Protein AF-A0A0P9KAB0-F1 (afdb_monomer_lite)

Organism: NCBI:txid46678

Sequence (75 aa):
MSRLTIDITNQQHQSLKALAALQGKSIKQYALERLFPGDADANQAWEELRTLLGARIHEGLTGNVSAKSISKILD

InterPro domains:
  IPR010985 Ribbon-helix-helix [SSF47598] (2-30)
  IPR022789 Antitoxin ParD [PF09386] (1-75)
  IPR038296 Antitoxin ParD superfamily [G3DSA:6.10.180.10] (1-75)

Foldseek 3Di:
DDDDDDDDDPVVVVVLCVVCVVVVHHSVVSVCCVVCVDCPVVVVVVVVVVVVVVVVVVCVVVPVDDPDDPVRVVD

Secondary structure (DSSP, 8-state):
---------HHHHHHHHHHHHHTT--HHHHHHHHHS--SHHHHHHHHHHHHHHHHHHHHHHTT------GGGT--

Structure (mmCIF, N/CA/C/O backbone):
data_AF-A0A0P9KAB0-F1
#
_entry.id   AF-A0A0P9KAB0-F1
#
loop_
_atom_site.group_PDB
_atom_site.id
_atom_site.type_symbol
_atom_site.label_atom_id
_atom_site.label_alt_id
_atom_site.label_comp_id
_atom_site.label_asym_id
_atom_site.label_entity_id
_atom_site.label_seq_id
_atom_site.pdbx_PDB_ins_code
_atom_site.Cartn_x
_atom_site.Cartn_y
_atom_site.Cartn_z
_atom_site.occupancy
_atom_site.B_iso_or_equiv
_atom_site.auth_seq_id
_atom_site.auth_comp_id
_atom_site.auth_asym_id
_atom_site.auth_atom_id
_atom_site.pdbx_PDB_model_num
ATOM 1 N N . MET A 1 1 ? -15.145 -3.592 -19.317 1.00 48.56 1 MET A N 1
ATOM 2 C CA . MET A 1 1 ? -13.855 -3.478 -20.034 1.00 48.56 1 MET A CA 1
ATOM 3 C C . MET A 1 1 ? -13.401 -2.026 -19.977 1.00 48.56 1 MET A C 1
ATOM 5 O O . MET A 1 1 ? -13.850 -1.231 -20.792 1.00 48.56 1 MET A O 1
ATOM 9 N N . SER A 1 2 ? -12.580 -1.658 -18.992 1.00 68.56 2 SER A N 1
ATOM 10 C CA . SER A 1 2 ? -12.130 -0.270 -18.803 1.00 68.56 2 SER A CA 1
ATOM 11 C C . SER A 1 2 ? -10.724 -0.105 -19.373 1.00 68.56 2 SER A C 1
ATOM 13 O O . SER A 1 2 ? -9.800 -0.792 -18.942 1.00 68.56 2 SER A O 1
ATOM 15 N N . ARG A 1 3 ? -10.564 0.766 -20.373 1.00 77.88 3 ARG A N 1
ATOM 16 C CA . ARG A 1 3 ? -9.273 1.075 -21.004 1.00 77.88 3 ARG A CA 1
ATOM 17 C C . ARG A 1 3 ? -8.819 2.459 -20.547 1.00 77.88 3 ARG A C 1
ATOM 19 O O . ARG A 1 3 ? -9.448 3.447 -20.905 1.00 77.88 3 ARG A O 1
ATOM 26 N N . LEU A 1 4 ? -7.731 2.518 -19.781 1.00 75.19 4 LEU A N 1
ATOM 27 C CA . LEU A 1 4 ? -7.077 3.764 -19.378 1.00 75.19 4 LEU A CA 1
ATOM 28 C C . LEU A 1 4 ? -5.965 4.091 -20.384 1.00 75.19 4 LEU A C 1
ATOM 30 O O . LEU A 1 4 ? -5.119 3.241 -20.658 1.00 75.19 4 LEU A O 1
ATOM 34 N N . THR A 1 5 ? -5.982 5.300 -20.944 1.00 82.12 5 THR A N 1
ATOM 35 C CA . THR A 1 5 ? -4.910 5.813 -21.815 1.00 82.12 5 THR A CA 1
ATOM 36 C C . THR A 1 5 ? -4.193 6.921 -21.058 1.00 82.12 5 THR A C 1
ATOM 38 O O . THR A 1 5 ? -4.856 7.772 -20.472 1.00 82.12 5 THR A O 1
ATOM 41 N N . ILE A 1 6 ? -2.863 6.875 -21.021 1.00 81.19 6 ILE A N 1
ATOM 42 C CA . ILE A 1 6 ? -2.033 7.819 -20.270 1.00 81.19 6 ILE A CA 1
ATOM 43 C C . ILE A 1 6 ? -1.017 8.391 -21.251 1.00 81.19 6 ILE A C 1
ATOM 45 O O . ILE A 1 6 ? -0.213 7.637 -21.801 1.00 81.19 6 ILE A O 1
ATOM 49 N N . ASP A 1 7 ? -1.054 9.701 -21.460 1.00 86.50 7 ASP A N 1
ATOM 50 C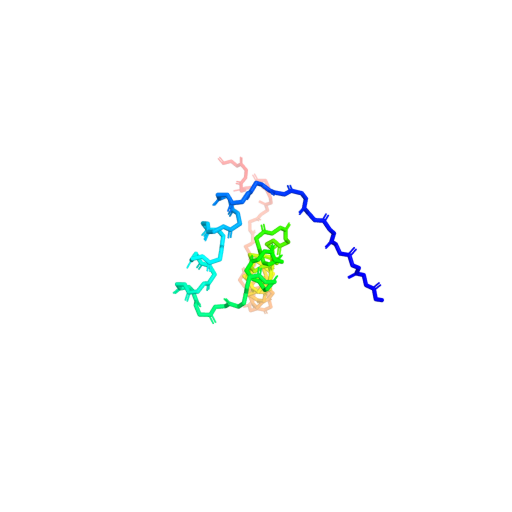 CA . AS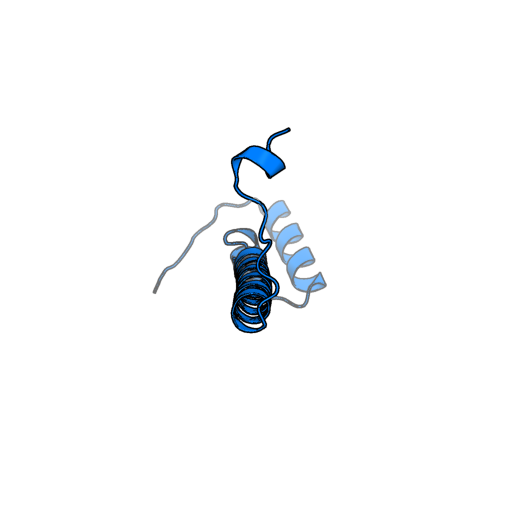P A 1 7 ? -0.044 10.391 -22.252 1.00 86.50 7 ASP A CA 1
ATOM 51 C C . ASP A 1 7 ? 1.222 10.584 -21.418 1.00 86.50 7 ASP A C 1
ATOM 53 O O . ASP A 1 7 ? 1.213 11.231 -20.369 1.00 86.50 7 ASP A O 1
ATOM 57 N N . ILE A 1 8 ? 2.320 9.994 -21.883 1.00 86.00 8 ILE A N 1
ATOM 58 C CA . ILE A 1 8 ? 3.643 10.106 -21.270 1.00 86.00 8 ILE A CA 1
ATOM 59 C C . ILE A 1 8 ? 4.696 10.305 -22.350 1.00 86.00 8 ILE A C 1
ATOM 61 O O . ILE A 1 8 ? 4.570 9.823 -23.476 1.00 86.00 8 ILE A O 1
ATOM 65 N N . THR A 1 9 ? 5.777 10.990 -21.996 1.00 91.00 9 THR A N 1
ATOM 66 C CA . THR A 1 9 ? 6.928 11.127 -22.892 1.00 91.00 9 THR A CA 1
ATOM 67 C C . THR A 1 9 ? 7.654 9.788 -23.065 1.00 91.00 9 THR A C 1
ATOM 69 O O . THR A 1 9 ? 7.627 8.922 -22.185 1.00 91.00 9 THR A O 1
ATOM 72 N N . ASN A 1 10 ? 8.375 9.621 -24.179 1.00 87.25 10 ASN A N 1
ATOM 73 C CA . ASN A 1 10 ? 9.151 8.402 -24.442 1.00 87.25 10 ASN A CA 1
ATOM 74 C C . ASN A 1 10 ? 10.176 8.095 -23.336 1.00 87.25 10 ASN A C 1
ATOM 76 O O . ASN A 1 10 ? 10.361 6.934 -22.972 1.00 87.25 10 ASN A O 1
ATOM 80 N N . GLN A 1 11 ? 10.805 9.129 -22.766 1.00 88.50 11 GLN A N 1
ATOM 81 C CA . GLN A 1 11 ? 11.756 8.974 -21.666 1.00 88.50 11 GLN A CA 1
ATOM 82 C C . GLN A 1 11 ? 11.063 8.484 -20.387 1.00 88.50 11 GLN A C 1
ATOM 84 O O . GLN A 1 11 ? 11.548 7.558 -19.740 1.00 88.50 11 GLN A O 1
ATOM 89 N N . GLN A 1 12 ? 9.893 9.038 -20.054 1.00 84.75 12 GLN A N 1
ATOM 90 C CA . GLN A 1 12 ? 9.098 8.579 -18.911 1.00 84.75 12 GLN A CA 1
ATOM 91 C C . GLN A 1 12 ? 8.624 7.135 -19.098 1.00 84.75 12 GLN A C 1
ATOM 93 O O . GLN A 1 12 ? 8.687 6.356 -18.149 1.00 84.75 12 GLN A O 1
ATOM 98 N N . HIS A 1 13 ? 8.215 6.751 -20.313 1.00 87.00 13 HIS A N 1
ATOM 99 C CA . HIS A 1 13 ? 7.853 5.368 -20.624 1.00 87.00 13 HIS A CA 1
ATOM 100 C C . HIS A 1 13 ? 9.036 4.408 -20.429 1.00 87.00 13 HIS A C 1
ATOM 102 O O . HIS A 1 13 ? 8.864 3.347 -19.829 1.00 87.00 13 HIS A O 1
ATOM 108 N N . GLN A 1 14 ? 10.241 4.775 -20.884 1.00 87.62 14 GLN A N 1
ATOM 109 C CA . GLN A 1 14 ? 11.445 3.961 -20.673 1.00 87.62 14 GLN A CA 1
ATOM 110 C C . GLN A 1 14 ? 11.774 3.796 -19.187 1.00 87.62 14 GLN A C 1
ATOM 112 O O . GLN A 1 14 ? 11.993 2.668 -18.741 1.00 87.62 14 GLN A O 1
ATOM 117 N N . SER A 1 15 ? 11.733 4.881 -18.410 1.00 85.81 15 SER A N 1
ATOM 118 C CA . SER A 1 15 ? 11.960 4.829 -16.962 1.00 85.81 15 SER A CA 1
ATOM 119 C C . SER A 1 15 ? 10.910 3.972 -16.247 1.00 85.81 15 SER A C 1
ATOM 121 O O . SER A 1 15 ? 11.263 3.111 -15.445 1.00 85.81 15 SER A O 1
ATOM 123 N N . LEU A 1 16 ? 9.623 4.135 -16.577 1.00 86.00 16 LEU A N 1
ATOM 124 C CA . LEU A 1 16 ? 8.530 3.318 -16.030 1.00 86.00 16 LEU A CA 1
ATOM 125 C C . LEU A 1 16 ? 8.695 1.836 -16.371 1.00 86.00 16 LEU A C 1
ATOM 127 O O . LEU A 1 16 ? 8.486 0.978 -15.515 1.00 86.00 16 LEU A O 1
ATOM 131 N N . LYS A 1 17 ? 9.097 1.526 -17.606 1.00 88.94 17 LYS A N 1
ATOM 132 C CA . LYS A 1 17 ? 9.339 0.152 -18.050 1.00 88.94 17 LYS A CA 1
ATOM 133 C C . LYS A 1 17 ? 10.518 -0.483 -17.313 1.00 88.94 17 LYS A C 1
ATOM 135 O O . LYS A 1 17 ? 10.421 -1.646 -16.931 1.00 88.94 17 LYS A O 1
ATOM 140 N N . ALA A 1 18 ? 11.598 0.267 -17.100 1.00 88.50 18 ALA A N 1
ATOM 141 C CA . ALA A 1 18 ? 12.762 -0.206 -16.357 1.00 88.50 18 ALA A CA 1
ATOM 142 C C . ALA A 1 18 ? 12.410 -0.486 -14.889 1.00 88.50 18 ALA A C 1
ATOM 144 O O . ALA A 1 18 ? 12.739 -1.552 -14.377 1.00 88.50 18 ALA A O 1
ATOM 145 N N . LEU A 1 19 ? 11.671 0.421 -14.241 1.00 85.50 19 LEU A N 1
ATOM 146 C CA . LEU A 1 19 ? 11.200 0.250 -12.861 1.00 85.50 19 LEU A CA 1
ATOM 147 C C . LEU A 1 19 ? 10.248 -0.943 -12.711 1.00 85.50 19 LEU A C 1
ATOM 149 O O . LEU A 1 19 ? 10.390 -1.727 -11.776 1.00 85.50 19 LEU A O 1
ATOM 153 N N . ALA A 1 20 ? 9.326 -1.125 -13.658 1.00 86.69 20 ALA A N 1
ATOM 154 C CA . ALA A 1 20 ? 8.437 -2.282 -13.671 1.00 86.69 20 ALA A CA 1
ATOM 155 C C . ALA A 1 20 ? 9.226 -3.597 -13.813 1.00 86.69 20 ALA A C 1
ATOM 157 O O . ALA A 1 20 ? 8.994 -4.541 -13.059 1.00 86.69 20 ALA A O 1
ATOM 158 N N . ALA A 1 21 ? 10.209 -3.634 -14.721 1.00 89.56 21 ALA A N 1
ATOM 159 C CA . ALA A 1 21 ? 11.066 -4.799 -14.930 1.00 89.56 21 ALA A CA 1
ATOM 160 C C . ALA A 1 21 ? 11.945 -5.117 -13.707 1.00 89.56 21 ALA A C 1
ATOM 162 O O . ALA A 1 21 ? 12.091 -6.286 -13.361 1.00 89.56 21 ALA A O 1
ATOM 163 N N . LEU A 1 22 ? 12.471 -4.095 -13.022 1.00 87.81 22 LEU A N 1
ATOM 164 C CA . LEU A 1 22 ? 13.221 -4.242 -11.767 1.00 87.81 22 LEU A CA 1
ATOM 165 C C . LEU A 1 22 ? 12.378 -4.882 -10.656 1.00 87.81 22 LEU A C 1
ATOM 167 O O . LEU A 1 22 ? 12.897 -5.669 -9.871 1.00 87.81 22 LEU A O 1
ATOM 171 N N . GLN A 1 23 ? 11.077 -4.588 -10.607 1.00 81.56 23 GLN A N 1
ATOM 172 C CA . GLN A 1 23 ? 10.140 -5.227 -9.678 1.00 81.56 23 GLN A CA 1
ATOM 173 C C . GLN A 1 23 ? 9.591 -6.575 -10.181 1.00 81.56 23 GLN A C 1
ATOM 175 O O . GLN A 1 23 ? 8.756 -7.181 -9.513 1.00 81.56 23 GLN A O 1
ATOM 180 N N . GLY A 1 24 ? 10.016 -7.041 -11.362 1.00 86.62 24 GLY A N 1
ATOM 181 C CA . GLY A 1 24 ? 9.505 -8.265 -11.986 1.00 86.62 24 GLY A CA 1
ATOM 182 C C . GLY A 1 24 ? 8.044 -8.174 -12.443 1.00 86.62 24 GLY A C 1
ATOM 183 O O . GLY A 1 24 ? 7.419 -9.200 -12.708 1.00 86.62 24 GLY A O 1
ATOM 184 N N . LYS A 1 25 ? 7.478 -6.963 -12.535 1.00 85.81 25 LYS A N 1
ATOM 185 C CA . LYS A 1 25 ? 6.077 -6.719 -12.905 1.00 85.81 25 LYS A CA 1
ATOM 186 C C . LYS A 1 25 ? 5.972 -6.208 -14.338 1.00 85.81 25 LYS A C 1
ATOM 188 O O . LYS A 1 25 ? 6.867 -5.553 -14.873 1.00 85.81 25 LYS A O 1
ATOM 193 N N . SER A 1 26 ? 4.836 -6.464 -14.981 1.00 84.94 26 SER A N 1
ATOM 194 C CA . SER A 1 26 ? 4.545 -5.810 -16.260 1.00 84.94 26 SER A CA 1
ATOM 195 C C . SER A 1 26 ? 4.301 -4.311 -16.050 1.00 84.94 26 SER A C 1
ATOM 197 O O . SER A 1 26 ? 3.763 -3.902 -15.022 1.00 84.94 26 SER A O 1
ATOM 199 N N . ILE A 1 27 ? 4.616 -3.481 -17.053 1.00 83.56 27 ILE A N 1
ATOM 200 C CA . ILE A 1 27 ? 4.360 -2.028 -16.991 1.00 83.56 27 ILE A CA 1
ATOM 201 C C . ILE A 1 27 ? 2.891 -1.705 -16.678 1.00 83.56 27 ILE A C 1
ATOM 203 O O . ILE A 1 27 ? 2.606 -0.725 -16.001 1.00 83.56 27 ILE A O 1
ATOM 207 N N . LYS A 1 28 ? 1.960 -2.562 -17.121 1.00 81.62 28 LYS A N 1
ATOM 208 C CA . LYS A 1 28 ? 0.524 -2.429 -16.850 1.00 81.62 28 LYS A CA 1
ATOM 209 C C . LYS A 1 28 ? 0.215 -2.607 -15.366 1.00 81.62 28 LYS A C 1
ATOM 211 O O . LYS A 1 28 ? -0.487 -1.780 -14.802 1.00 81.62 28 LYS A O 1
ATOM 216 N N . GLN A 1 29 ? 0.745 -3.663 -14.747 1.00 77.94 29 GLN A N 1
ATOM 217 C CA . GLN A 1 29 ? 0.551 -3.934 -13.320 1.00 77.94 29 GLN A CA 1
ATOM 218 C C . GLN A 1 29 ? 1.226 -2.863 -12.467 1.00 77.94 29 GLN A C 1
ATOM 220 O O . GLN A 1 29 ? 0.596 -2.326 -11.567 1.00 77.94 29 GLN A O 1
ATOM 225 N N . TYR A 1 30 ? 2.460 -2.491 -12.810 1.00 82.88 30 TYR A N 1
ATOM 226 C CA . TYR A 1 30 ? 3.203 -1.461 -12.089 1.00 82.88 30 TYR A CA 1
ATOM 227 C C . TYR A 1 30 ? 2.514 -0.090 -12.150 1.00 82.88 30 TYR A C 1
ATOM 229 O O . TYR A 1 30 ? 2.374 0.583 -11.134 1.00 82.88 30 TYR A O 1
ATOM 237 N N . ALA A 1 31 ? 2.030 0.321 -13.327 1.00 80.44 31 ALA A N 1
ATOM 238 C CA . ALA A 1 31 ? 1.292 1.574 -13.467 1.00 80.44 31 ALA A CA 1
ATOM 239 C C . ALA A 1 31 ? -0.054 1.534 -12.728 1.00 80.44 31 ALA A C 1
ATOM 241 O O . ALA A 1 31 ? -0.438 2.528 -12.120 1.00 80.44 31 ALA A O 1
ATOM 242 N N . LEU A 1 32 ? -0.755 0.397 -12.751 1.00 78.00 32 LEU A N 1
ATOM 243 C CA . LEU A 1 32 ? -2.046 0.252 -12.082 1.00 78.00 32 LEU A CA 1
ATOM 244 C C . LEU A 1 32 ? -1.903 0.295 -10.557 1.00 78.00 32 LEU A C 1
ATOM 246 O O . LEU A 1 32 ? -2.632 1.044 -9.926 1.00 78.00 32 LEU A O 1
ATOM 250 N N . GLU A 1 33 ? -0.920 -0.405 -9.988 1.00 75.00 33 GLU A N 1
ATOM 251 C CA . GLU A 1 33 ? -0.596 -0.337 -8.554 1.00 75.00 33 GLU A CA 1
ATOM 252 C C . GLU A 1 33 ? -0.066 1.037 -8.123 1.00 75.00 33 GLU A C 1
ATOM 254 O O . GLU A 1 33 ? -0.180 1.406 -6.961 1.00 75.00 33 GLU A O 1
ATOM 259 N N . ARG A 1 34 ? 0.546 1.807 -9.030 1.00 73.81 34 ARG A N 1
ATOM 260 C CA . ARG A 1 34 ? 1.052 3.150 -8.714 1.00 73.81 34 ARG A CA 1
ATOM 261 C C . ARG A 1 34 ? -0.036 4.223 -8.780 1.00 73.81 34 ARG A C 1
ATOM 263 O O . ARG A 1 34 ? 0.017 5.170 -8.002 1.00 73.81 34 ARG A O 1
ATOM 270 N N . LEU A 1 35 ? -0.963 4.114 -9.733 1.00 73.50 35 LEU A N 1
ATOM 271 C CA . LEU A 1 35 ? -2.067 5.066 -9.946 1.00 73.50 35 LEU A CA 1
ATOM 272 C C . LEU A 1 35 ? -3.256 4.783 -9.036 1.00 73.50 35 LEU A C 1
ATOM 274 O O . LEU A 1 35 ? -3.926 5.703 -8.580 1.00 73.50 35 LEU A O 1
ATOM 278 N N . PHE A 1 36 ? -3.484 3.506 -8.772 1.00 67.12 36 PHE A N 1
ATOM 279 C CA . PHE A 1 36 ? -4.367 3.019 -7.738 1.00 67.12 36 PHE A CA 1
ATOM 280 C C . PHE A 1 36 ? -3.461 2.264 -6.777 1.00 67.12 36 PHE A C 1
ATOM 282 O O . PHE A 1 36 ? -3.383 1.037 -6.893 1.00 67.12 36 PHE A O 1
ATOM 289 N N . PRO A 1 37 ? -2.714 2.966 -5.894 1.00 62.81 37 PRO A N 1
ATOM 290 C CA . PRO A 1 37 ? -2.143 2.301 -4.738 1.00 62.81 37 PRO A CA 1
ATOM 291 C C . PRO A 1 37 ? -3.335 1.639 -4.0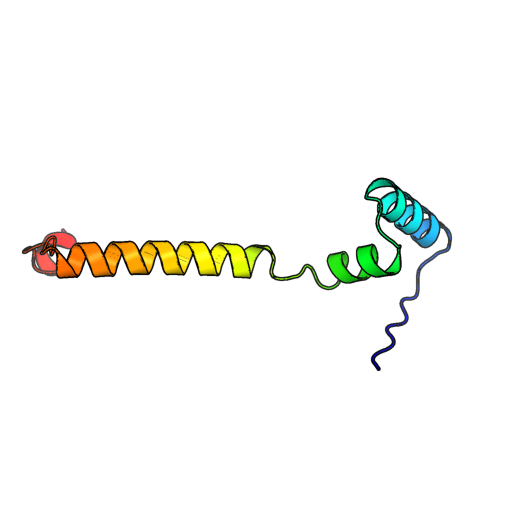86 1.00 62.81 37 PRO A C 1
ATOM 293 O O . PRO A 1 37 ? -4.218 2.310 -3.555 1.00 62.81 37 PRO A O 1
ATOM 296 N N . GLY A 1 38 ? -3.438 0.325 -4.290 1.00 55.84 38 GLY A N 1
ATOM 297 C CA . GLY A 1 38 ? -4.452 -0.455 -3.629 1.00 55.84 38 GLY A CA 1
ATOM 298 C C . GLY A 1 38 ? -4.339 -0.088 -2.167 1.00 55.84 38 GLY A C 1
ATOM 299 O O . GLY A 1 38 ? -3.238 0.187 -1.688 1.00 55.84 38 GLY A O 1
ATOM 300 N N . ASP A 1 39 ? -5.480 -0.056 -1.509 1.00 53.97 39 ASP A N 1
ATOM 301 C CA . ASP A 1 39 ? -5.683 -0.029 -0.069 1.00 53.97 39 ASP A CA 1
ATOM 302 C C . ASP A 1 39 ? -4.919 -1.171 0.655 1.00 53.97 39 ASP A C 1
ATOM 304 O O . ASP A 1 39 ? -5.458 -1.897 1.481 1.00 53.97 39 ASP A O 1
ATOM 308 N N . ALA A 1 40 ? -3.645 -1.384 0.328 1.00 56.44 40 ALA A N 1
ATOM 309 C CA . ALA A 1 40 ? -2.709 -2.266 0.986 1.00 56.44 40 ALA A CA 1
ATOM 310 C C . ALA A 1 40 ? -2.582 -1.825 2.442 1.00 56.44 40 ALA A C 1
ATOM 312 O O . ALA A 1 40 ? -2.593 -2.668 3.333 1.00 56.44 40 ALA A O 1
ATOM 313 N N . ASP A 1 41 ? -2.602 -0.509 2.671 1.00 58.06 41 ASP A N 1
ATOM 314 C CA . ASP A 1 41 ? -2.696 0.065 4.003 1.00 58.06 41 ASP A CA 1
ATOM 315 C C . ASP A 1 41 ? -4.101 -0.042 4.599 1.00 58.06 41 ASP A C 1
ATOM 317 O O . ASP A 1 41 ? -4.194 -0.260 5.797 1.00 58.06 41 ASP A O 1
ATOM 321 N N . ALA A 1 42 ? -5.205 0.054 3.842 1.00 61.59 42 ALA A N 1
ATOM 322 C CA . ALA A 1 42 ? -6.526 -0.039 4.474 1.00 61.59 42 ALA A CA 1
ATOM 323 C C . ALA A 1 42 ? -6.925 -1.465 4.844 1.00 61.59 42 ALA A C 1
ATOM 325 O O . ALA A 1 42 ? -7.563 -1.639 5.875 1.00 61.59 42 ALA A O 1
ATOM 326 N N . ASN A 1 43 ? -6.518 -2.491 4.092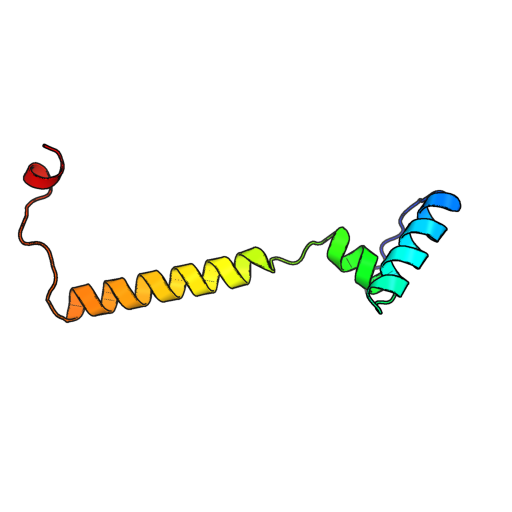 1.00 63.31 43 ASN A N 1
ATOM 327 C CA . ASN A 1 43 ? -6.695 -3.872 4.548 1.00 63.31 43 ASN A CA 1
ATOM 328 C C . ASN A 1 43 ? -5.859 -4.145 5.805 1.00 63.31 43 ASN A C 1
ATOM 330 O O . ASN A 1 43 ? -6.356 -4.764 6.743 1.00 63.31 43 ASN A O 1
ATOM 334 N N . GLN A 1 44 ? -4.619 -3.647 5.848 1.00 67.56 44 GLN A N 1
ATOM 335 C CA . GLN A 1 44 ? -3.761 -3.762 7.026 1.00 67.56 44 GLN A CA 1
ATOM 336 C C . GLN A 1 44 ? -4.346 -2.995 8.224 1.00 67.56 44 GLN A C 1
ATOM 338 O O . GLN A 1 44 ? -4.491 -3.559 9.305 1.00 67.56 44 GLN A O 1
ATOM 343 N N . ALA A 1 45 ? -4.771 -1.747 8.022 1.00 70.25 45 ALA A N 1
ATOM 344 C CA . ALA A 1 45 ? -5.413 -0.918 9.038 1.00 70.25 45 ALA A CA 1
ATOM 345 C C . ALA A 1 45 ? -6.749 -1.514 9.507 1.00 70.25 45 ALA A C 1
ATOM 347 O O . ALA A 1 45 ? -7.111 -1.390 10.676 1.00 70.25 45 ALA A O 1
ATOM 348 N N . TRP A 1 46 ? -7.483 -2.190 8.621 1.00 69.94 46 TRP A N 1
ATOM 349 C CA . TRP A 1 46 ? -8.727 -2.878 8.954 1.00 69.94 46 TRP A CA 1
ATOM 350 C C . TRP A 1 46 ? -8.488 -4.123 9.812 1.00 69.94 46 TRP A C 1
ATOM 352 O O . TRP A 1 46 ? -9.205 -4.334 10.792 1.00 69.94 46 TRP A O 1
ATOM 362 N N . GLU A 1 47 ? -7.466 -4.921 9.499 1.00 77.00 47 GLU A N 1
ATOM 363 C CA . GLU A 1 47 ? -7.060 -6.066 10.325 1.00 77.00 47 GLU A CA 1
ATOM 364 C C . GLU A 1 47 ? -6.519 -5.620 11.695 1.00 77.00 47 GLU A C 1
ATOM 366 O O . GLU A 1 47 ? -6.872 -6.208 12.724 1.00 77.00 47 GLU A O 1
ATOM 371 N N . GLU A 1 48 ? -5.749 -4.529 11.753 1.00 78.69 48 GLU A N 1
ATOM 372 C CA . GLU A 1 48 ? -5.303 -3.924 13.016 1.00 78.69 48 GLU A CA 1
ATOM 373 C C . GLU A 1 48 ? -6.487 -3.426 13.858 1.00 78.69 48 GLU A C 1
ATOM 375 O O . GLU A 1 48 ? -6.582 -3.743 15.048 1.00 78.69 48 GLU A O 1
ATOM 380 N N . LEU A 1 49 ? -7.445 -2.726 13.243 1.00 77.94 49 LEU A N 1
ATOM 381 C CA . LEU A 1 49 ? -8.665 -2.267 13.912 1.00 77.94 49 LEU A CA 1
ATOM 382 C C . LEU A 1 49 ? -9.492 -3.445 14.444 1.00 77.94 49 LEU A C 1
ATOM 384 O O . LEU A 1 49 ? -9.958 -3.423 15.586 1.00 77.94 49 LEU A O 1
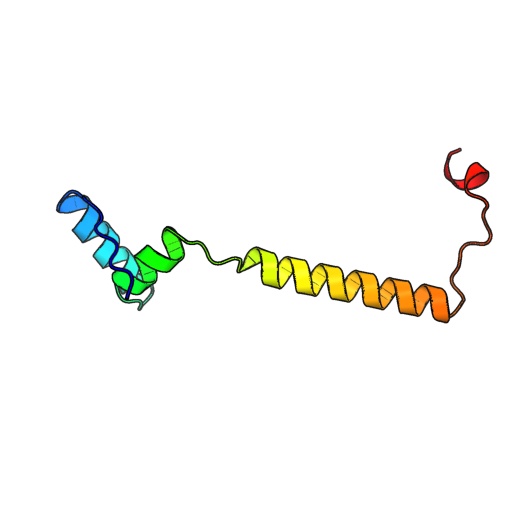ATOM 388 N N . ARG A 1 50 ? -9.656 -4.498 13.639 1.00 81.31 50 ARG A N 1
ATOM 389 C CA . ARG A 1 50 ? -10.392 -5.705 14.027 1.00 81.31 50 ARG A CA 1
ATOM 390 C C . ARG A 1 50 ? -9.720 -6.423 15.195 1.00 81.31 50 ARG A C 1
ATOM 392 O O . ARG A 1 50 ? -10.413 -6.880 16.105 1.00 81.31 50 ARG A O 1
ATOM 399 N N . THR A 1 51 ? -8.391 -6.472 15.199 1.00 85.75 51 THR A N 1
ATOM 400 C CA . THR A 1 51 ? -7.597 -7.05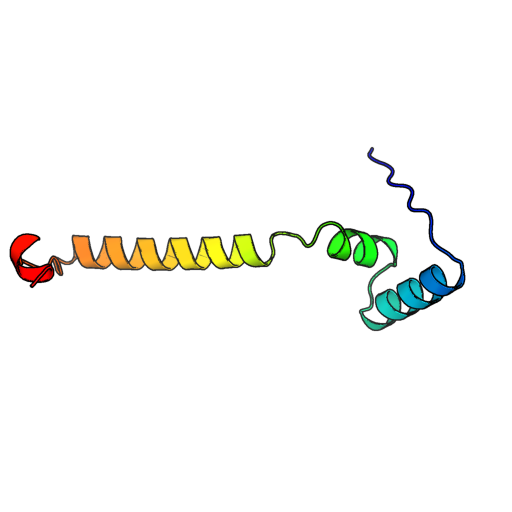4 16.288 1.00 85.75 51 THR A CA 1
ATOM 401 C C . THR A 1 51 ? -7.769 -6.257 17.582 1.00 85.75 51 THR A C 1
ATOM 403 O O . THR A 1 51 ? -8.046 -6.842 18.632 1.00 85.75 51 THR A O 1
ATOM 406 N N . LEU A 1 52 ? -7.697 -4.923 17.513 1.00 82.81 52 LEU A N 1
ATOM 407 C CA . LEU A 1 52 ? -7.916 -4.044 18.668 1.00 82.81 52 LEU A CA 1
ATOM 408 C C . LEU A 1 52 ? -9.336 -4.166 19.234 1.00 82.81 52 LEU A C 1
ATOM 410 O O . LEU A 1 52 ? -9.515 -4.243 20.451 1.00 82.81 52 LEU A O 1
ATOM 414 N N . LEU A 1 53 ? -10.350 -4.217 18.368 1.00 81.75 53 LEU A N 1
ATOM 415 C CA . LEU A 1 53 ? -11.743 -4.394 18.784 1.00 81.75 53 LEU A CA 1
ATOM 416 C C . LEU A 1 53 ? -11.976 -5.772 19.412 1.00 81.75 53 LEU A C 1
ATOM 418 O O . LEU A 1 53 ? -12.633 -5.862 20.447 1.00 81.75 53 LEU A O 1
ATOM 422 N N . GLY A 1 54 ? -11.404 -6.834 18.838 1.00 82.44 54 GLY A N 1
ATOM 423 C CA . GLY A 1 54 ? -11.465 -8.181 19.405 1.00 82.44 54 GLY A CA 1
ATOM 424 C C . GLY A 1 54 ? -10.847 -8.251 20.803 1.00 82.44 54 GLY A C 1
ATOM 425 O O . GLY A 1 54 ? -11.470 -8.786 21.721 1.00 82.44 54 GLY A O 1
ATOM 426 N N . ALA A 1 55 ? -9.673 -7.639 20.987 1.00 81.31 55 ALA A N 1
ATOM 427 C CA . ALA A 1 55 ? -9.023 -7.534 22.291 1.00 81.31 55 ALA A CA 1
ATOM 428 C C . ALA A 1 55 ? -9.901 -6.779 23.303 1.00 81.31 55 ALA A C 1
ATOM 430 O O . ALA A 1 55 ? -10.150 -7.292 24.390 1.00 81.31 55 ALA A O 1
ATOM 431 N N . ARG A 1 56 ? -10.470 -5.626 22.923 1.00 75.62 56 ARG A N 1
ATOM 432 C CA . ARG A 1 56 ? -11.352 -4.833 23.799 1.00 75.62 56 ARG A CA 1
ATOM 433 C C . ARG A 1 56 ? -12.637 -5.554 24.186 1.00 75.62 56 ARG A C 1
ATOM 435 O O . ARG A 1 56 ? -13.063 -5.462 25.335 1.00 75.62 56 ARG A O 1
ATOM 442 N N . ILE A 1 57 ? -13.257 -6.268 23.249 1.00 78.00 57 ILE A N 1
ATOM 443 C CA . ILE A 1 57 ? -14.455 -7.071 23.522 1.00 78.00 57 ILE A CA 1
ATOM 444 C C . ILE A 1 57 ? -14.109 -8.203 24.491 1.00 78.00 57 ILE A C 1
ATOM 446 O O . ILE A 1 57 ? -14.851 -8.440 25.441 1.00 78.00 57 ILE A O 1
ATOM 450 N N . HIS A 1 58 ? -12.966 -8.863 24.297 1.00 77.06 58 HIS A N 1
ATOM 451 C CA . HIS A 1 58 ? -12.502 -9.911 25.199 1.00 77.06 58 HIS A CA 1
ATOM 452 C C . HIS A 1 58 ? -12.167 -9.365 26.597 1.00 77.06 58 HIS A C 1
ATOM 454 O O . HIS A 1 58 ? -12.575 -9.960 27.591 1.00 77.06 58 HIS A O 1
ATOM 460 N N . GLU A 1 59 ? -11.513 -8.205 26.704 1.00 73.31 59 GLU A N 1
ATOM 461 C CA . GLU A 1 59 ? -11.249 -7.518 27.980 1.00 73.31 59 GLU A CA 1
ATOM 462 C C . GLU A 1 59 ? -12.544 -7.096 28.695 1.00 73.31 59 GLU A C 1
ATOM 464 O O . GLU A 1 59 ? -12.669 -7.248 29.910 1.00 73.31 59 GLU A O 1
ATOM 469 N N . GLY A 1 60 ? -13.541 -6.622 27.941 1.00 67.50 60 GLY A N 1
ATOM 470 C CA . GLY A 1 60 ? -14.861 -6.283 28.473 1.00 67.50 60 GLY A CA 1
ATOM 471 C C . GLY A 1 60 ? -15.641 -7.508 28.961 1.00 67.50 60 GLY A C 1
ATOM 472 O O . GLY A 1 60 ? -16.230 -7.467 30.040 1.00 67.50 60 GLY A O 1
ATOM 473 N N . LEU A 1 61 ? -15.606 -8.615 28.210 1.00 71.44 61 LEU A N 1
ATOM 474 C CA . LEU A 1 61 ? -16.248 -9.886 28.578 1.00 71.44 61 LEU A CA 1
ATOM 475 C C . LEU A 1 61 ? -15.550 -10.594 29.748 1.00 71.44 61 LEU A C 1
ATOM 477 O O . LEU A 1 61 ? -16.215 -11.237 30.553 1.00 71.44 61 LEU A O 1
ATOM 481 N N . THR A 1 62 ? -14.226 -10.464 29.863 1.00 69.62 62 THR A N 1
ATOM 482 C CA . THR A 1 62 ? -13.433 -11.019 30.979 1.00 69.62 62 THR A CA 1
ATOM 483 C C . THR A 1 62 ? -13.515 -10.177 32.254 1.00 69.62 62 THR A C 1
ATOM 485 O O . THR A 1 62 ? -12.924 -10.538 33.269 1.00 69.62 62 THR A O 1
ATOM 488 N N . GLY A 1 63 ? -14.289 -9.087 32.241 1.00 64.06 63 GLY A N 1
ATOM 489 C CA . GLY A 1 63 ? -14.567 -8.286 33.430 1.00 64.06 63 GLY A CA 1
ATOM 490 C C . GLY A 1 63 ? -13.472 -7.281 33.789 1.00 64.06 63 GLY A C 1
ATOM 491 O O . GLY A 1 63 ? -13.542 -6.684 34.861 1.00 64.06 63 GLY A O 1
ATOM 492 N N . ASN A 1 64 ? -12.514 -7.016 32.892 1.00 59.19 64 ASN A N 1
ATOM 493 C CA . ASN A 1 64 ? -11.524 -5.937 33.026 1.00 59.19 64 ASN A CA 1
ATOM 494 C C . ASN A 1 64 ? -12.134 -4.566 32.676 1.00 59.19 64 ASN A C 1
ATOM 496 O O . ASN A 1 64 ? -11.558 -3.743 31.961 1.00 59.19 64 ASN A O 1
ATOM 500 N N . VAL A 1 65 ? -13.338 -4.306 33.181 1.00 62.72 65 VAL A N 1
ATOM 501 C CA . VAL A 1 65 ? -14.015 -3.021 33.028 1.00 62.72 65 VAL A CA 1
ATOM 502 C C . VAL A 1 65 ? -13.595 -2.141 34.197 1.00 62.72 65 VAL A C 1
ATOM 504 O O . VAL A 1 65 ? -13.752 -2.510 35.361 1.00 62.72 65 VAL A O 1
ATOM 507 N N . SER A 1 66 ? -13.024 -0.973 33.905 1.00 59.53 66 SER A N 1
ATOM 508 C CA . SER A 1 66 ? -12.625 -0.045 34.960 1.00 59.53 66 SER A CA 1
ATOM 509 C C . SER A 1 66 ? -13.862 0.409 35.737 1.00 59.53 66 SER A C 1
ATOM 511 O O . SER A 1 66 ? -14.749 1.042 35.176 1.00 59.53 66 SER A O 1
ATOM 513 N N . ALA A 1 67 ? -13.903 0.145 37.045 1.00 61.53 67 ALA A N 1
ATOM 514 C CA . ALA A 1 67 ? -14.954 0.634 37.945 1.00 61.53 67 ALA A CA 1
ATOM 515 C C . ALA A 1 67 ? -14.869 2.156 38.213 1.00 61.53 67 ALA A C 1
ATOM 517 O O . ALA A 1 67 ? -15.548 2.683 39.095 1.00 61.53 67 ALA A O 1
ATOM 518 N N . LYS A 1 68 ? -13.996 2.877 37.497 1.00 61.34 68 LYS A N 1
ATOM 519 C CA . LYS A 1 68 ? -13.853 4.328 37.605 1.00 61.34 68 LYS A CA 1
ATOM 520 C C . LYS A 1 68 ? -14.922 5.005 36.751 1.00 61.34 68 LYS A C 1
ATOM 522 O O . LYS A 1 68 ? -14.958 4.834 35.537 1.00 61.34 68 LYS A O 1
ATOM 527 N N . SER A 1 69 ? -15.760 5.818 37.385 1.00 58.12 69 SER A N 1
ATOM 528 C CA . SER A 1 69 ? -16.673 6.722 36.684 1.00 58.12 69 SER A CA 1
ATOM 529 C C . SER A 1 69 ? -15.886 7.711 35.822 1.00 58.12 69 SER A C 1
ATOM 531 O O . SER A 1 69 ? -14.802 8.140 36.214 1.00 58.12 69 SER A O 1
ATOM 533 N N . ILE A 1 70 ? -16.458 8.112 34.684 1.00 62.00 70 ILE A N 1
ATOM 534 C CA . ILE A 1 70 ? -15.862 9.032 33.694 1.00 62.00 70 ILE A CA 1
ATOM 535 C C . ILE A 1 70 ? -15.287 10.300 34.358 1.00 62.00 70 ILE A C 1
ATOM 537 O O . ILE A 1 70 ? -14.203 10.750 34.004 1.00 62.00 70 ILE A O 1
ATOM 541 N N . SER A 1 71 ? -15.948 10.808 35.402 1.00 62.88 71 SER A N 1
ATOM 542 C CA . SER A 1 71 ? -15.519 11.967 36.199 1.00 62.88 71 SER A CA 1
ATOM 543 C C . SER A 1 71 ? -14.169 11.801 36.911 1.00 62.88 71 SER A C 1
ATOM 545 O O . SER A 1 71 ? -13.562 12.794 37.274 1.00 62.88 71 SER A O 1
ATOM 547 N N . LYS A 1 72 ? -13.700 10.566 37.133 1.00 60.50 72 LYS A N 1
ATOM 548 C CA . LYS A 1 72 ? -12.440 10.235 37.826 1.00 60.50 72 LYS A CA 1
ATOM 549 C C . LYS A 1 72 ? -11.291 9.905 36.861 1.00 60.50 72 LYS A C 1
ATOM 551 O O . LYS A 1 72 ? -10.205 9.555 37.308 1.00 60.50 72 LYS A O 1
ATOM 556 N N . ILE A 1 73 ? -11.576 9.902 35.556 1.00 65.19 73 ILE A N 1
ATOM 557 C CA . ILE A 1 73 ? -10.616 9.668 34.464 1.00 65.19 73 ILE A CA 1
ATOM 558 C C . ILE A 1 73 ? -10.170 11.007 33.848 1.00 65.19 73 ILE A C 1
ATOM 560 O O . ILE A 1 73 ? -9.134 11.060 33.197 1.00 65.19 73 ILE A O 1
ATOM 564 N N . LEU A 1 74 ? -10.966 12.064 34.039 1.00 61.50 74 LEU A N 1
ATOM 565 C CA . LEU A 1 74 ? -10.766 13.388 33.447 1.00 61.50 74 LEU A CA 1
ATOM 566 C C . LEU A 1 74 ? -10.005 14.376 34.359 1.00 61.50 74 LEU A C 1
ATOM 568 O O . LEU A 1 74 ? -9.727 15.485 33.913 1.00 61.50 74 LEU A O 1
ATOM 572 N N . ASP A 1 75 ? -9.714 13.988 35.605 1.00 43.72 75 ASP A N 1
ATOM 573 C CA . ASP A 1 75 ? -8.853 14.725 36.551 1.00 43.72 75 ASP A CA 1
ATOM 574 C C . ASP A 1 75 ? -7.409 14.209 36.431 1.00 43.72 75 ASP A C 1
ATOM 576 O O . ASP A 1 75 ? -6.474 15.038 36.402 1.00 43.72 75 ASP A O 1
#

pLDDT: mean 74.5, std 11.36, range [43.72, 91.0]

Radius of gyration: 23.83 Å; chains: 1; bounding box: 30×26×62 Å